Protein AF-A0A0F9ZTP1-F1 (afdb_monomer)

Foldseek 3Di:
DVVLLVVLLVQLLVLLLVLLVVCCVLCPVCLQPACPPPSVVVVQVVCPCVVVLCCSVDVRLQVVQLVVLCVVPRPVSNLSSVLSNLPPPSQQSSCCSRNVDSQGRGDWGQDPPPGTDTDDVVVSNVVSVVSNVVSVVVVD

Organism: NCBI:txid1618561

pLDDT: mean 79.82, std 10.18, range [53.47, 96.81]

Solvent-accessible surface area (backbone atoms only — not comparable to full-atom values): 7706 Å² total; per-residue (Å²): 107,71,69,55,52,53,53,50,49,52,48,54,52,51,50,30,51,52,51,19,52,49,50,30,64,75,40,50,92,51,29,66,52,45,70,83,34,70,71,48,43,52,57,58,71,67,49,80,55,48,66,56,47,44,40,66,70,39,41,62,70,42,53,53,51,42,54,52,25,34,76,75,59,33,68,65,38,29,52,52,49,52,47,46,60,53,69,52,58,49,66,39,55,24,19,34,64,33,49,74,25,70,81,41,70,58,63,66,44,68,42,86,98,75,39,77,45,80,46,60,62,66,63,54,52,49,53,32,50,51,48,49,51,53,51,52,64,72,76,108

Secondary structure (DSSP, 8-state):
-HHHHHHHHHHHHHHHHHHHHHHHHHHGGGTTS-TTSHHHHHHHHTTTTHHHHHIIIIIIIIIHHHHHHHHHHHHHHHHHHHHHHHHS-HHHHHHHHHHSSTT-SPPEEEETTTEEEE--HHHHHHHHHHHHHHHHHHH-

Sequence (140 aa):
MLLFVFASSVYVTSLAIIDGLVNRLIFRENSKLSYFSAEKQEIYKRKEWFWYCFLFLIILPFVIPTIFSFLIGGIQYVLVYILILAVIDWDIIFGKIVFDKWFGDLPSICLPFIGWVHFKLLPTIIIRLLTIVGIVLYLV

Mean predicted aligned error: 6.54 Å

Structure (mmCIF, N/CA/C/O backbone):
data_AF-A0A0F9ZTP1-F1
#
_entry.id   AF-A0A0F9ZTP1-F1
#
loop_
_atom_site.group_PDB
_atom_site.id
_atom_site.type_symbol
_atom_site.label_atom_id
_atom_site.label_alt_id
_atom_site.label_comp_id
_atom_site.label_asym_id
_atom_site.label_entity_id
_atom_site.label_seq_id
_atom_site.pdbx_PDB_ins_code
_atom_site.Cartn_x
_atom_site.Cartn_y
_atom_site.Cartn_z
_atom_site.occupancy
_atom_site.B_iso_or_equiv
_atom_site.auth_seq_id
_atom_site.auth_comp_id
_atom_site.auth_asym_id
_atom_site.auth_atom_id
_atom_site.pdbx_PDB_model_num
ATOM 1 N N . MET A 1 1 ? 8.795 6.513 -19.664 1.00 86.31 1 MET A N 1
ATOM 2 C CA . MET A 1 1 ? 9.203 6.516 -18.241 1.00 86.31 1 MET A CA 1
ATOM 3 C C . MET A 1 1 ? 8.526 7.613 -17.419 1.00 86.31 1 MET A C 1
ATOM 5 O O . MET A 1 1 ? 7.761 7.268 -16.536 1.00 86.31 1 MET A O 1
ATOM 9 N N . LEU A 1 2 ? 8.711 8.907 -17.712 1.00 85.00 2 LEU A N 1
ATOM 10 C CA . LEU A 1 2 ? 8.107 9.997 -16.916 1.00 85.00 2 LEU A CA 1
ATOM 11 C C . LEU A 1 2 ? 6.575 9.877 -16.756 1.00 85.00 2 LEU A C 1
ATOM 13 O O . LEU A 1 2 ? 6.062 9.927 -15.643 1.00 85.00 2 LEU A O 1
ATOM 17 N N . LEU A 1 3 ? 5.855 9.635 -17.859 1.00 89.81 3 LEU A N 1
ATOM 18 C CA . LEU A 1 3 ? 4.401 9.426 -17.840 1.00 89.81 3 LEU A CA 1
ATOM 19 C C . LEU A 1 3 ? 3.991 8.220 -16.979 1.00 89.81 3 LEU A C 1
ATOM 21 O O . LEU A 1 3 ? 2.989 8.278 -16.276 1.00 89.81 3 LEU A O 1
ATOM 25 N N . PHE A 1 4 ? 4.784 7.147 -17.010 1.00 91.31 4 PHE A N 1
ATOM 26 C CA . PHE A 1 4 ? 4.547 5.951 -16.204 1.00 91.31 4 PHE A CA 1
ATOM 27 C C . PHE A 1 4 ? 4.727 6.236 -14.712 1.00 91.31 4 PHE A C 1
ATOM 29 O O . PHE A 1 4 ? 3.891 5.817 -13.915 1.00 91.31 4 PHE A O 1
ATOM 36 N N . VAL A 1 5 ? 5.769 6.991 -14.343 1.00 89.44 5 VAL A N 1
ATOM 37 C CA . VAL A 1 5 ? 5.983 7.424 -12.957 1.00 89.44 5 VAL A CA 1
ATOM 38 C C . VAL A 1 5 ? 4.800 8.258 -12.484 1.00 89.44 5 VAL A C 1
ATOM 40 O O . VAL A 1 5 ? 4.218 7.958 -11.451 1.00 89.44 5 VAL A O 1
ATOM 43 N N . PHE A 1 6 ? 4.390 9.256 -13.269 1.00 87.88 6 PHE A N 1
ATOM 44 C CA . PHE A 1 6 ? 3.257 10.106 -12.914 1.00 87.88 6 PHE A CA 1
ATOM 45 C C . PHE A 1 6 ? 1.957 9.304 -12.757 1.00 87.88 6 PHE A C 1
ATOM 47 O O . PHE A 1 6 ? 1.296 9.404 -11.726 1.00 87.88 6 PHE A O 1
ATOM 54 N N . ALA A 1 7 ? 1.618 8.463 -13.738 1.00 92.81 7 ALA A N 1
ATOM 55 C CA . ALA A 1 7 ? 0.410 7.643 -13.699 1.00 92.81 7 ALA A CA 1
ATOM 56 C C . ALA A 1 7 ? 0.413 6.661 -12.518 1.00 92.81 7 ALA A C 1
ATOM 58 O O . ALA A 1 7 ? -0.594 6.540 -11.826 1.00 92.81 7 ALA A O 1
ATOM 59 N N . SER A 1 8 ? 1.548 6.010 -12.248 1.00 93.06 8 SER A N 1
ATOM 60 C CA . SER A 1 8 ? 1.695 5.084 -11.119 1.00 93.06 8 SER A CA 1
ATOM 61 C C . SER A 1 8 ? 1.588 5.808 -9.779 1.00 93.06 8 SER A C 1
ATOM 63 O O . SER A 1 8 ? 0.908 5.326 -8.878 1.00 93.06 8 SER A O 1
ATOM 65 N N . SER A 1 9 ? 2.191 6.992 -9.649 1.00 91.06 9 SER A N 1
ATOM 66 C CA . SER A 1 9 ? 2.099 7.791 -8.427 1.00 91.06 9 SER A CA 1
ATOM 67 C C . SER A 1 9 ? 0.672 8.253 -8.151 1.00 91.06 9 SER A C 1
ATOM 69 O O . SER A 1 9 ? 0.201 8.147 -7.017 1.00 91.06 9 SER A O 1
ATOM 71 N N . VAL A 1 10 ? -0.037 8.726 -9.181 1.00 92.00 10 VAL A N 1
ATOM 72 C CA . VAL A 1 10 ? -1.458 9.083 -9.070 1.00 92.00 10 VAL A CA 1
ATOM 73 C C . VAL A 1 10 ? -2.274 7.852 -8.693 1.00 92.00 10 VAL A C 1
ATOM 75 O O . VAL A 1 10 ? -3.049 7.922 -7.747 1.00 92.00 10 VAL A O 1
ATOM 78 N N . TYR A 1 11 ? -2.046 6.718 -9.358 1.00 93.81 11 TYR A N 1
ATOM 79 C CA . TYR A 1 11 ? -2.741 5.463 -9.079 1.00 93.81 11 TYR A CA 1
ATOM 80 C C . TYR A 1 11 ? -2.585 5.030 -7.618 1.00 93.81 11 TYR A C 1
ATOM 82 O O . TYR A 1 11 ? -3.591 4.874 -6.930 1.00 93.81 11 TYR A O 1
ATOM 90 N N . VAL A 1 12 ? -1.348 4.904 -7.120 1.00 91.19 12 VAL A N 1
ATOM 91 C CA . VAL A 1 12 ? -1.063 4.490 -5.734 1.00 91.19 12 VAL A CA 1
ATOM 92 C C . VAL A 1 12 ? -1.662 5.480 -4.733 1.00 91.19 12 VAL A C 1
ATOM 94 O O . VAL A 1 12 ? -2.283 5.067 -3.756 1.00 91.19 12 VAL A O 1
ATOM 97 N N . THR A 1 13 ? -1.545 6.785 -4.996 1.00 89.81 13 THR A N 1
ATOM 98 C CA . THR A 1 13 ? -2.121 7.826 -4.130 1.00 89.81 13 THR A CA 1
ATOM 99 C C . THR A 1 13 ? -3.646 7.739 -4.083 1.00 89.81 13 THR A C 1
ATOM 101 O O . THR A 1 13 ? -4.233 7.771 -3.004 1.00 89.81 13 THR A O 1
ATOM 104 N N . SER A 1 14 ? -4.309 7.595 -5.235 1.00 91.81 14 SER A N 1
ATOM 105 C CA . SER A 1 14 ? -5.764 7.430 -5.307 1.00 91.81 14 SER A CA 1
ATOM 106 C C . SER A 1 14 ? -6.223 6.187 -4.557 1.00 91.81 14 SER A C 1
ATOM 108 O O . SER A 1 14 ? -7.216 6.239 -3.838 1.00 91.81 14 SER A O 1
ATOM 110 N N . LEU A 1 15 ? -5.483 5.090 -4.679 1.00 91.62 15 LEU A N 1
ATOM 111 C CA . LEU A 1 15 ? -5.765 3.839 -3.989 1.00 91.62 15 LEU A CA 1
ATOM 112 C C . LEU A 1 15 ? -5.662 3.984 -2.466 1.00 91.62 15 LEU A C 1
ATOM 114 O O . LEU A 1 15 ? -6.584 3.568 -1.768 1.00 91.62 15 LEU A O 1
ATOM 118 N N . ALA A 1 16 ? -4.629 4.665 -1.963 1.00 87.44 16 ALA A N 1
ATOM 119 C CA . ALA A 1 16 ? -4.495 4.984 -0.541 1.00 87.44 16 ALA A CA 1
ATOM 120 C C . ALA A 1 16 ? -5.644 5.872 -0.028 1.00 87.44 16 ALA A C 1
ATOM 122 O O . ALA A 1 16 ? -6.160 5.667 1.073 1.00 87.44 16 ALA A O 1
ATOM 123 N N . ILE A 1 17 ? -6.081 6.846 -0.836 1.00 89.00 17 ILE A N 1
ATOM 124 C CA . ILE A 1 17 ? -7.213 7.717 -0.498 1.00 89.00 17 ILE A CA 1
ATOM 125 C C . ILE A 1 17 ? -8.513 6.916 -0.421 1.00 89.00 17 ILE A C 1
ATOM 127 O O . ILE A 1 17 ? -9.240 7.028 0.567 1.00 89.00 17 ILE A O 1
ATOM 131 N N . ILE A 1 18 ? -8.806 6.106 -1.443 1.00 90.38 18 ILE A N 1
ATOM 132 C CA . ILE A 1 18 ? -10.003 5.258 -1.477 1.00 90.38 18 ILE A CA 1
ATOM 133 C C . ILE A 1 18 ? -9.988 4.312 -0.278 1.00 90.38 18 ILE A C 1
ATOM 135 O O . ILE A 1 18 ? -11.005 4.192 0.404 1.00 90.38 18 ILE A O 1
ATOM 139 N N . ASP A 1 19 ? -8.834 3.718 0.031 1.00 86.06 19 ASP A N 1
ATOM 140 C CA . ASP A 1 19 ? -8.712 2.804 1.156 1.00 86.06 19 ASP A CA 1
ATOM 141 C C . ASP A 1 19 ? -9.013 3.476 2.503 1.00 86.06 19 ASP A C 1
ATOM 143 O O . ASP A 1 19 ? -9.803 2.973 3.309 1.00 86.06 19 ASP A O 1
ATOM 147 N N . GLY A 1 20 ? -8.467 4.675 2.721 1.00 84.81 20 GLY A N 1
ATOM 148 C CA . GLY A 1 20 ? -8.773 5.486 3.899 1.00 84.81 20 GLY A CA 1
ATOM 149 C C . GLY A 1 20 ? -10.253 5.871 3.994 1.00 84.81 20 GLY A C 1
ATOM 150 O O . GLY A 1 20 ? -10.844 5.815 5.076 1.00 84.81 20 GLY A O 1
ATOM 151 N N . LEU A 1 21 ? -10.883 6.232 2.873 1.00 87.50 21 LEU A N 1
ATOM 152 C CA . LEU A 1 21 ? -12.303 6.593 2.834 1.00 87.50 21 LEU A CA 1
ATOM 153 C C . LEU A 1 21 ? -13.206 5.400 3.150 1.00 87.50 21 LEU A C 1
ATOM 155 O O . LEU A 1 21 ? -14.127 5.532 3.957 1.00 87.50 21 LEU A O 1
ATOM 159 N N . VAL A 1 22 ? -12.935 4.232 2.570 1.00 86.44 22 VAL A N 1
ATOM 160 C CA . VAL A 1 22 ? -13.717 3.025 2.852 1.00 86.44 22 VAL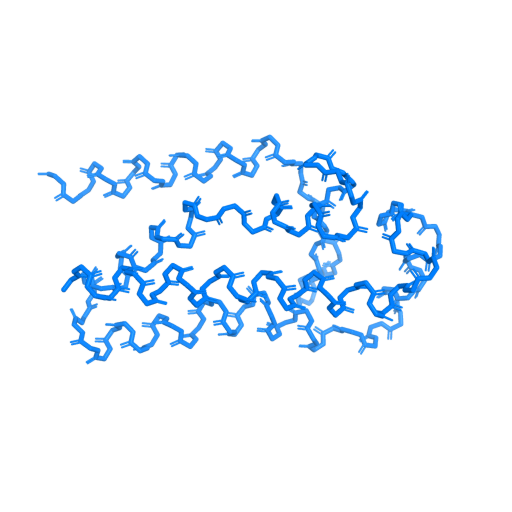 A CA 1
ATOM 161 C C . VAL A 1 22 ? -13.522 2.582 4.298 1.00 86.44 22 VAL A C 1
ATOM 163 O O . VAL A 1 22 ? -14.509 2.289 4.967 1.00 86.44 22 VAL A O 1
ATOM 166 N N . ASN A 1 23 ? -12.303 2.631 4.842 1.00 82.19 23 ASN A N 1
ATOM 167 C CA . ASN A 1 23 ? -12.088 2.366 6.268 1.00 82.19 23 ASN A CA 1
ATOM 168 C C . ASN A 1 23 ? -12.911 3.314 7.148 1.00 82.19 23 ASN A C 1
ATOM 170 O O . ASN A 1 23 ? -13.555 2.886 8.107 1.00 82.19 23 ASN A O 1
ATOM 174 N N . ARG A 1 24 ? -12.972 4.601 6.798 1.00 83.06 24 ARG A N 1
ATOM 175 C CA . ARG A 1 24 ? -13.821 5.562 7.508 1.00 83.06 24 ARG A CA 1
ATOM 176 C C . ARG A 1 24 ? -15.311 5.211 7.413 1.00 83.06 24 ARG A C 1
ATOM 178 O O . ARG A 1 24 ? -16.022 5.392 8.396 1.00 83.06 24 ARG A O 1
ATOM 185 N N . LEU A 1 25 ? -15.780 4.673 6.285 1.00 85.69 25 LEU A N 1
ATOM 186 C CA . LEU A 1 25 ? -17.158 4.189 6.122 1.00 85.69 25 LEU A CA 1
ATOM 187 C C . LEU A 1 25 ? -17.446 2.904 6.909 1.00 85.69 25 LEU A C 1
ATOM 189 O O . LEU A 1 25 ? -18.552 2.758 7.428 1.00 85.69 25 LEU A O 1
ATOM 193 N N . ILE A 1 26 ? -16.475 1.995 7.006 1.00 82.50 26 ILE A N 1
ATOM 194 C CA . ILE A 1 26 ? -16.583 0.746 7.772 1.00 82.50 26 ILE A CA 1
ATOM 195 C C . ILE A 1 26 ? -16.692 1.060 9.264 1.00 82.50 26 ILE A C 1
ATOM 197 O O . ILE A 1 26 ? -17.588 0.566 9.944 1.00 82.50 26 ILE A O 1
ATOM 201 N N . PHE A 1 27 ? -15.805 1.918 9.770 1.00 80.62 27 PHE A N 1
ATOM 202 C CA . PHE A 1 27 ? -15.740 2.217 11.199 1.00 80.62 27 PHE A CA 1
ATOM 203 C C . PHE A 1 27 ? -16.674 3.343 11.642 1.00 80.62 27 PHE A C 1
ATOM 205 O O . PHE A 1 27 ? -16.977 3.420 12.828 1.00 80.62 27 PHE A O 1
ATOM 212 N N . ARG A 1 28 ? -17.157 4.195 10.728 1.00 84.19 28 ARG A N 1
ATOM 213 C CA . ARG A 1 28 ? -18.096 5.300 10.995 1.00 84.19 28 ARG A CA 1
ATOM 214 C C . ARG A 1 28 ? -17.687 6.130 12.217 1.00 84.19 28 ARG A C 1
ATOM 216 O O . ARG A 1 28 ? -16.644 6.776 12.202 1.00 84.19 28 ARG A O 1
ATOM 223 N N . GLU A 1 29 ? -18.489 6.090 13.278 1.00 81.69 29 GLU A N 1
ATOM 224 C CA . GLU A 1 29 ? -18.278 6.797 14.546 1.00 81.69 29 GLU A CA 1
ATOM 225 C C . GLU A 1 29 ? -16.997 6.337 15.258 1.00 81.69 29 GLU A C 1
ATOM 227 O O . GLU A 1 29 ? -16.304 7.135 15.887 1.00 81.69 29 GLU A O 1
ATOM 232 N N . ASN A 1 30 ? -16.606 5.080 15.047 1.00 81.94 30 ASN A N 1
ATOM 233 C CA . ASN A 1 30 ? -15.398 4.485 15.597 1.00 81.94 30 ASN A CA 1
ATOM 234 C C . ASN A 1 30 ? -14.156 4.763 14.741 1.00 81.94 30 ASN A C 1
ATOM 236 O O . ASN A 1 30 ? -13.081 4.285 15.086 1.00 81.94 30 ASN A O 1
ATOM 240 N N . SER A 1 31 ? -14.233 5.518 13.632 1.00 76.88 31 SER A N 1
ATOM 241 C CA . SER A 1 31 ? -13.093 5.672 12.709 1.00 76.88 31 SER A CA 1
ATOM 242 C C . SER A 1 31 ? -11.842 6.226 13.390 1.00 76.88 31 SER A C 1
ATOM 244 O O . SER A 1 31 ? -10.739 5.765 13.102 1.00 76.88 31 SER A O 1
ATOM 246 N N . LYS A 1 32 ? -12.024 7.151 14.338 1.00 80.94 32 LYS A N 1
ATOM 247 C CA . LYS A 1 32 ? -10.943 7.792 15.098 1.00 80.94 32 LYS A CA 1
ATOM 248 C C . LYS A 1 32 ? -10.426 6.951 16.264 1.00 80.94 32 LYS A C 1
ATOM 250 O O . LYS A 1 32 ? -9.381 7.290 16.818 1.00 80.94 32 LYS A O 1
ATOM 255 N N . LEU A 1 33 ? -11.139 5.891 16.652 1.00 80.06 33 LEU A N 1
ATOM 256 C CA . LEU A 1 33 ? -10.6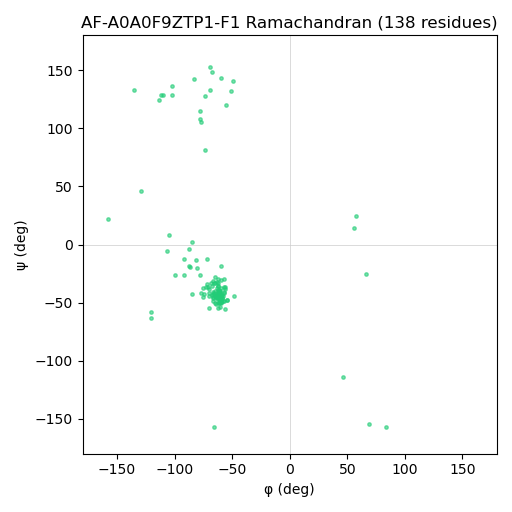80 4.992 17.704 1.00 80.06 33 LEU A CA 1
ATOM 257 C C . LEU A 1 33 ? -9.448 4.232 17.244 1.00 80.06 33 LEU A C 1
ATOM 259 O O . LEU A 1 33 ? -9.307 3.889 16.069 1.00 80.06 33 LEU A O 1
ATOM 263 N N . SER A 1 34 ? -8.593 3.924 18.210 1.00 75.94 34 SER A N 1
ATOM 264 C CA . SER A 1 34 ? -7.461 3.033 18.021 1.00 75.94 34 SER A CA 1
ATOM 265 C C . SER A 1 34 ? -7.890 1.732 17.326 1.00 75.94 34 SER A C 1
ATOM 267 O O . SER A 1 34 ? -8.949 1.186 17.634 1.00 75.94 34 SER A O 1
ATOM 269 N N . TYR A 1 35 ? -7.079 1.197 16.415 1.00 73.88 35 TYR A N 1
ATOM 270 C CA . TYR A 1 35 ? -7.255 -0.164 15.897 1.00 73.88 35 TYR A CA 1
ATOM 271 C C . TYR A 1 35 ? -7.183 -1.230 16.994 1.00 73.88 35 TYR A C 1
ATOM 273 O O . TYR A 1 35 ? -7.704 -2.329 16.819 1.00 73.88 35 TYR A O 1
ATOM 281 N N . PHE A 1 36 ? -6.614 -0.884 18.149 1.00 74.44 36 PHE A N 1
ATOM 282 C CA . PHE A 1 36 ? -6.598 -1.712 19.350 1.00 74.44 36 PHE A CA 1
ATOM 283 C C . PHE A 1 36 ? -7.824 -1.531 20.251 1.00 74.44 36 PHE A C 1
ATOM 285 O O . PHE A 1 36 ? -7.937 -2.236 21.250 1.00 74.44 36 PHE A O 1
ATOM 292 N N . SER A 1 37 ? -8.741 -0.616 19.922 1.00 80.62 37 SER A N 1
ATOM 293 C CA . SER A 1 37 ? -10.012 -0.498 20.643 1.00 80.62 37 SER A CA 1
ATOM 294 C C . SER A 1 37 ? -10.803 -1.804 20.546 1.00 80.62 37 SER A C 1
ATOM 296 O O . SER A 1 37 ? -10.782 -2.478 19.509 1.00 80.62 37 SER A O 1
ATOM 298 N N . ALA A 1 38 ? -11.492 -2.170 21.628 1.00 82.56 38 ALA A N 1
ATOM 299 C CA . ALA A 1 38 ? -12.283 -3.398 21.679 1.00 82.56 38 ALA A CA 1
ATOM 300 C C . ALA A 1 38 ? -13.322 -3.426 20.545 1.00 82.56 38 ALA A C 1
ATOM 302 O O . ALA A 1 38 ? -13.526 -4.456 19.905 1.00 82.56 38 ALA A O 1
ATOM 303 N N . GLU A 1 39 ? -13.880 -2.259 20.233 1.00 84.38 39 GLU A N 1
ATOM 304 C CA . GLU A 1 39 ? -14.865 -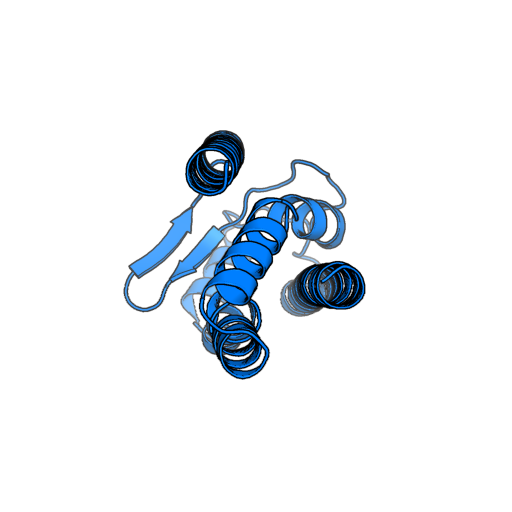2.018 19.190 1.00 84.38 39 GLU A CA 1
ATOM 305 C C . GLU A 1 39 ? -14.319 -2.352 17.794 1.00 84.38 39 GLU A C 1
ATOM 307 O O . GLU A 1 39 ? -14.944 -3.110 17.048 1.00 84.38 39 GLU A O 1
ATOM 312 N N . LYS A 1 40 ? -13.132 -1.844 17.425 1.00 78.44 40 LYS A N 1
ATOM 313 C CA . LYS A 1 40 ? -12.522 -2.176 16.124 1.00 78.44 40 LYS A CA 1
ATOM 314 C C . LYS A 1 40 ? -12.039 -3.621 16.073 1.00 78.44 40 LYS A C 1
ATOM 316 O O . LYS A 1 40 ? -12.208 -4.283 15.048 1.00 78.44 40 LYS A O 1
ATOM 321 N N . GLN A 1 41 ? -11.491 -4.138 17.173 1.00 78.44 41 GLN A N 1
ATOM 322 C CA . GLN A 1 41 ? -11.060 -5.533 17.240 1.00 78.44 41 GLN A CA 1
ATOM 323 C C . GLN A 1 41 ? -12.219 -6.516 17.056 1.00 78.44 41 GLN A C 1
ATOM 325 O O . GLN A 1 41 ? -12.025 -7.587 16.480 1.00 78.44 41 GLN A O 1
ATOM 330 N N . GLU A 1 42 ? -13.424 -6.183 17.511 1.00 83.00 42 GLU A N 1
ATOM 331 C CA . GLU A 1 42 ? -14.585 -7.042 17.304 1.00 83.00 42 GLU A CA 1
ATOM 332 C C . GLU A 1 42 ? -14.992 -7.112 15.827 1.00 83.00 42 GLU A C 1
ATOM 334 O O . GLU A 1 42 ? -15.190 -8.208 15.299 1.00 83.00 42 GLU A O 1
ATOM 339 N N . ILE A 1 43 ? -15.008 -5.973 15.128 1.00 77.31 43 ILE A N 1
ATOM 340 C CA . ILE A 1 43 ? -15.241 -5.907 13.673 1.00 77.31 43 ILE A CA 1
ATOM 341 C C . ILE A 1 43 ? -14.209 -6.768 12.928 1.00 77.31 43 ILE A C 1
ATOM 343 O O . ILE A 1 43 ? -14.526 -7.524 12.007 1.00 77.31 43 ILE A O 1
ATOM 347 N N . TYR A 1 44 ? -12.963 -6.714 13.380 1.00 73.69 44 TYR A N 1
ATOM 348 C CA . TYR A 1 44 ? -11.851 -7.486 12.847 1.00 73.69 44 TYR A CA 1
ATOM 349 C C . TYR A 1 44 ? -11.941 -8.992 13.085 1.00 73.69 44 TYR A C 1
ATOM 351 O O . TYR A 1 44 ? -11.566 -9.769 12.201 1.00 73.69 44 TYR A O 1
ATOM 359 N N . LYS A 1 45 ? -12.474 -9.429 14.229 1.00 77.94 45 LYS A N 1
ATOM 360 C CA . LYS A 1 45 ? -12.698 -10.853 14.527 1.00 77.94 45 LYS A CA 1
ATOM 361 C C . LYS A 1 45 ? -13.753 -11.481 13.621 1.00 77.94 45 LYS A C 1
ATOM 363 O O . LYS A 1 45 ? -13.634 -12.658 13.289 1.00 77.94 45 LYS A O 1
ATOM 368 N N . ARG A 1 46 ? -14.745 -10.703 13.180 1.00 81.69 46 ARG A N 1
ATOM 369 C CA . ARG A 1 46 ? -15.827 -11.180 12.301 1.00 81.69 46 ARG A CA 1
ATOM 370 C C . ARG A 1 46 ? -15.365 -11.464 10.869 1.00 81.69 46 ARG A C 1
ATOM 372 O O . ARG A 1 46 ? -16.092 -12.106 10.121 1.00 81.69 46 ARG A O 1
ATOM 379 N N . LYS A 1 47 ? -14.156 -11.025 10.486 1.00 76.38 47 LYS A N 1
ATOM 380 C CA . LYS A 1 47 ? -13.557 -11.200 9.143 1.00 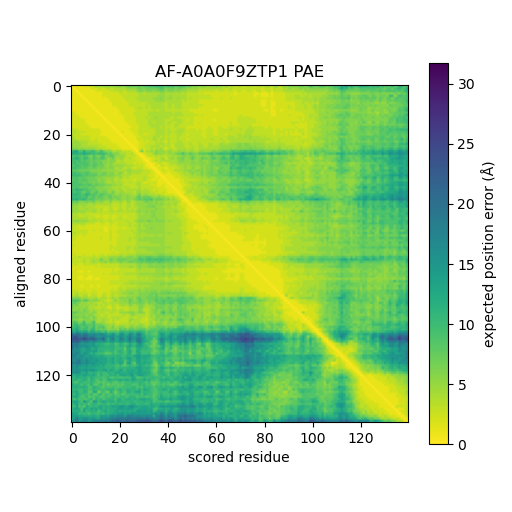76.38 47 LYS A CA 1
ATOM 381 C C . LYS A 1 47 ? -14.410 -10.672 7.979 1.00 76.38 47 LYS A C 1
ATOM 383 O O . LYS A 1 47 ? -14.084 -10.940 6.827 1.00 76.38 47 LYS A O 1
ATOM 388 N N . GLU A 1 48 ? -15.439 -9.874 8.254 1.00 77.50 48 GLU A N 1
ATOM 389 C CA . GLU A 1 48 ? -16.355 -9.310 7.250 1.00 77.50 48 GLU A CA 1
ATOM 390 C C . GLU A 1 48 ? -15.606 -8.494 6.180 1.00 77.50 48 GLU A C 1
ATOM 392 O O . GLU A 1 48 ? -15.980 -8.488 5.011 1.00 77.50 48 GLU A O 1
ATOM 397 N N . TRP A 1 49 ? -14.479 -7.888 6.564 1.00 78.06 49 TRP A N 1
ATOM 398 C CA . TRP A 1 49 ? -13.664 -7.011 5.719 1.00 78.06 49 TRP A CA 1
ATOM 399 C C . TRP A 1 49 ? -12.369 -7.660 5.226 1.00 78.06 49 TRP A C 1
ATOM 401 O O . TRP A 1 49 ? -11.533 -6.992 4.623 1.00 78.06 49 TRP A O 1
ATOM 411 N N . PHE A 1 50 ? -12.187 -8.965 5.454 1.00 79.25 50 PHE A N 1
ATOM 412 C CA . PHE A 1 50 ? -10.962 -9.673 5.077 1.00 79.25 50 PHE A CA 1
ATOM 413 C C . PHE A 1 50 ? -10.657 -9.546 3.578 1.00 79.25 50 PHE A C 1
ATOM 415 O O . PHE A 1 50 ? -9.546 -9.183 3.196 1.00 79.25 50 PHE A O 1
ATOM 422 N N . TRP A 1 51 ? -11.659 -9.793 2.729 1.00 81.38 51 TRP A N 1
ATOM 423 C CA . TRP A 1 51 ? -11.518 -9.686 1.275 1.00 81.38 51 TRP A CA 1
ATOM 424 C C . TRP A 1 51 ? -11.205 -8.268 0.818 1.00 81.38 51 TRP A C 1
ATOM 426 O O . TRP A 1 51 ? -10.408 -8.079 -0.097 1.00 81.38 51 TRP A O 1
ATOM 436 N N . TYR A 1 52 ? -11.802 -7.282 1.483 1.00 83.06 52 TYR A N 1
ATOM 437 C CA . TYR A 1 52 ? -11.533 -5.880 1.222 1.00 83.06 52 TYR A CA 1
ATOM 438 C C . TYR A 1 52 ? -10.063 -5.542 1.522 1.00 83.06 52 TYR A C 1
ATOM 440 O O . TYR A 1 52 ? -9.367 -5.025 0.650 1.00 83.06 52 TYR A O 1
ATOM 448 N N . CYS A 1 53 ? -9.558 -5.929 2.699 1.00 75.69 53 CYS A N 1
ATOM 449 C CA . CYS A 1 53 ? -8.151 -5.749 3.058 1.00 75.69 53 CYS A CA 1
ATOM 450 C C . CYS A 1 53 ? -7.223 -6.455 2.064 1.00 75.69 53 CYS A C 1
ATOM 452 O O . CYS A 1 53 ? -6.262 -5.861 1.590 1.00 75.69 53 CYS A O 1
ATOM 454 N N . PHE A 1 54 ? -7.523 -7.702 1.696 1.00 80.56 54 PHE A N 1
ATOM 455 C CA . PHE A 1 54 ? -6.719 -8.451 0.730 1.00 80.56 54 PHE A CA 1
ATOM 456 C C . PHE A 1 54 ? -6.658 -7.757 -0.641 1.00 80.56 54 PHE A C 1
ATOM 458 O O . PHE A 1 54 ? -5.587 -7.626 -1.239 1.00 80.56 54 PHE A O 1
ATOM 465 N N . LEU A 1 55 ? -7.801 -7.266 -1.123 1.00 85.94 55 LEU A N 1
ATOM 466 C CA . LEU A 1 55 ? -7.905 -6.572 -2.399 1.00 85.94 55 LEU A CA 1
ATOM 467 C C . LEU A 1 55 ? -7.098 -5.264 -2.397 1.00 85.94 55 LEU A C 1
ATOM 469 O O . LEU A 1 55 ? -6.282 -5.056 -3.294 1.00 85.94 55 LEU A O 1
ATOM 473 N N . PHE A 1 56 ? -7.294 -4.413 -1.388 1.00 83.44 56 PHE A N 1
ATOM 474 C CA . PHE A 1 56 ? -6.695 -3.076 -1.323 1.00 83.44 56 PHE A CA 1
ATOM 475 C C . PHE A 1 56 ? -5.239 -3.051 -0.854 1.00 83.44 56 PHE A C 1
ATOM 477 O O . PHE A 1 56 ? -4.547 -2.089 -1.163 1.00 83.44 56 PHE A O 1
ATOM 484 N N . LEU A 1 57 ? -4.753 -4.095 -0.174 1.00 77.44 57 LEU A N 1
ATOM 485 C CA . LEU A 1 57 ? -3.367 -4.162 0.313 1.00 77.44 57 LEU A CA 1
ATOM 486 C C . LEU A 1 57 ? -2.444 -4.999 -0.570 1.00 77.44 57 LEU A C 1
ATOM 488 O O . LEU A 1 57 ? -1.238 -4.771 -0.569 1.00 77.44 57 LEU A O 1
ATOM 492 N N . ILE A 1 58 ? -2.979 -5.978 -1.306 1.00 83.06 58 ILE A N 1
ATOM 493 C CA . ILE A 1 58 ? -2.157 -6.925 -2.072 1.00 83.06 58 ILE A CA 1
ATOM 494 C C . ILE A 1 58 ? -2.497 -6.850 -3.555 1.00 83.06 58 ILE A C 1
ATOM 496 O O . ILE A 1 58 ? -1.632 -6.572 -4.384 1.00 83.06 58 ILE A O 1
ATOM 500 N N . ILE A 1 59 ? -3.754 -7.084 -3.921 1.00 87.75 59 ILE A N 1
ATOM 501 C CA . ILE A 1 59 ? -4.092 -7.268 -5.336 1.00 87.75 59 ILE A CA 1
ATOM 502 C C . ILE A 1 59 ? -3.979 -5.959 -6.123 1.00 87.75 59 ILE A C 1
ATOM 504 O O . ILE A 1 59 ? -3.256 -5.900 -7.119 1.00 87.75 59 ILE A O 1
ATOM 508 N N . LEU A 1 60 ? -4.669 -4.911 -5.673 1.00 90.88 60 LEU A N 1
ATOM 509 C CA . LEU A 1 60 ? -4.724 -3.622 -6.358 1.00 90.88 60 LEU A CA 1
ATOM 510 C C . LEU A 1 60 ? -3.404 -2.837 -6.309 1.00 90.88 60 LEU A C 1
ATOM 512 O O . LEU A 1 60 ? -3.023 -2.307 -7.351 1.00 90.88 60 LEU A O 1
ATOM 516 N N . PRO A 1 61 ? -2.684 -2.734 -5.176 1.00 88.19 61 PRO A N 1
ATOM 517 C CA . PRO A 1 61 ? -1.454 -1.948 -5.131 1.00 88.19 61 PRO A CA 1
ATOM 518 C C . PRO A 1 61 ? -0.211 -2.731 -5.563 1.00 88.19 61 PRO A C 1
ATOM 520 O O . PRO A 1 61 ? 0.786 -2.100 -5.894 1.00 88.19 61 PRO A O 1
ATOM 523 N N . PHE A 1 62 ? -0.222 -4.068 -5.564 1.00 88.50 62 PHE A N 1
ATOM 524 C CA . PHE A 1 62 ? 0.980 -4.855 -5.859 1.00 88.50 62 PHE A CA 1
ATOM 525 C C . PHE A 1 62 ? 0.798 -5.774 -7.067 1.00 88.50 62 PHE A C 1
ATOM 527 O O . PHE A 1 62 ? 1.442 -5.565 -8.089 1.00 88.50 62 PHE A O 1
ATOM 534 N N . VAL A 1 63 ? -0.112 -6.749 -7.009 1.00 90.00 63 VAL A N 1
ATOM 535 C CA . VAL A 1 63 ? -0.207 -7.792 -8.051 1.00 90.00 63 VAL A CA 1
ATOM 536 C C . VAL A 1 63 ? -0.555 -7.213 -9.423 1.00 90.00 63 VAL A C 1
ATOM 538 O O . VAL A 1 63 ? 0.175 -7.441 -10.388 1.00 90.00 63 VAL A O 1
ATOM 541 N N . ILE A 1 64 ? -1.654 -6.459 -9.520 1.00 93.44 64 ILE A N 1
ATOM 542 C CA . ILE A 1 64 ? -2.122 -5.905 -10.797 1.00 93.44 64 ILE A CA 1
ATOM 543 C C . ILE A 1 64 ? -1.067 -4.969 -11.407 1.00 93.44 64 ILE A C 1
ATOM 545 O O . ILE A 1 64 ? -0.657 -5.204 -12.548 1.00 93.44 64 ILE A O 1
ATOM 549 N N . PRO A 1 65 ? -0.561 -3.952 -10.688 1.00 92.75 65 PRO A N 1
ATOM 550 C CA . PRO A 1 65 ? 0.365 -2.994 -11.275 1.00 92.75 65 PRO A CA 1
ATOM 551 C C . PRO A 1 65 ? 1.716 -3.615 -11.613 1.00 92.75 65 PRO A C 1
ATOM 553 O O . PRO A 1 65 ? 2.301 -3.239 -12.624 1.00 92.75 65 PRO A O 1
ATOM 556 N N . THR A 1 66 ? 2.204 -4.594 -10.843 1.00 92.50 66 THR A N 1
ATOM 557 C CA . THR A 1 66 ? 3.432 -5.327 -11.177 1.00 92.50 66 THR A CA 1
ATOM 558 C C . THR A 1 66 ? 3.282 -6.097 -12.487 1.00 92.50 66 THR A C 1
ATOM 560 O O . THR A 1 66 ? 4.162 -5.997 -13.342 1.00 92.50 66 THR A O 1
ATOM 563 N N . ILE A 1 67 ? 2.163 -6.804 -12.691 1.00 95.38 67 ILE A N 1
ATOM 564 C CA . ILE A 1 67 ? 1.893 -7.509 -13.954 1.00 95.38 67 ILE A CA 1
ATOM 565 C C . ILE A 1 67 ? 1.844 -6.511 -15.116 1.00 95.38 67 ILE A C 1
ATOM 567 O O . ILE A 1 67 ? 2.540 -6.699 -16.11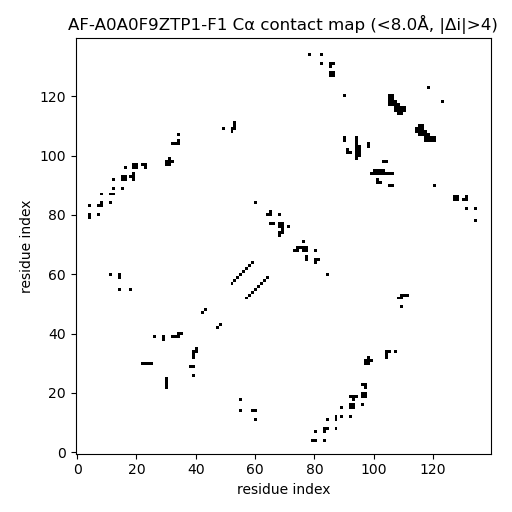1 1.00 95.38 67 ILE A O 1
ATOM 571 N N . PHE A 1 68 ? 1.089 -5.415 -14.988 1.00 95.69 68 PHE A N 1
ATOM 572 C CA . PHE A 1 68 ? 1.004 -4.399 -16.043 1.00 95.69 68 PHE A CA 1
ATOM 573 C C . PHE A 1 68 ? 2.352 -3.733 -16.332 1.00 95.69 68 PHE A C 1
ATOM 575 O O . PHE A 1 68 ? 2.705 -3.545 -17.493 1.00 95.69 68 PHE A O 1
ATOM 582 N N . SER A 1 69 ? 3.135 -3.427 -15.300 1.00 95.12 69 SER A N 1
ATOM 583 C CA . SER A 1 69 ? 4.471 -2.842 -15.446 1.00 95.12 69 SER A CA 1
ATOM 584 C C . SER A 1 69 ? 5.402 -3.771 -16.220 1.00 95.12 69 SER A C 1
ATOM 586 O O . SER A 1 69 ? 6.102 -3.327 -17.131 1.00 95.12 69 SER A O 1
ATOM 588 N N . PHE A 1 70 ? 5.357 -5.070 -15.911 1.00 95.94 70 PHE A N 1
ATOM 589 C CA . PHE A 1 70 ? 6.116 -6.082 -16.634 1.00 95.94 70 PHE A CA 1
ATOM 590 C C . PHE A 1 70 ? 5.685 -6.187 -18.102 1.00 95.94 70 PHE A C 1
ATOM 592 O O . PHE A 1 70 ? 6.538 -6.225 -18.984 1.00 95.94 70 PHE A O 1
ATOM 599 N N . LEU A 1 71 ? 4.379 -6.176 -18.382 1.00 96.81 71 LEU A N 1
ATOM 600 C CA . LEU A 1 71 ? 3.859 -6.235 -19.753 1.00 96.81 71 LEU A CA 1
ATOM 601 C C . LEU A 1 71 ? 4.213 -4.991 -20.585 1.00 96.81 71 LEU A C 1
ATOM 603 O O . LEU A 1 71 ? 4.422 -5.107 -21.788 1.00 96.81 71 LEU A O 1
ATOM 607 N N . ILE A 1 72 ? 4.286 -3.811 -19.963 1.00 94.06 72 ILE A N 1
ATOM 608 C CA . ILE A 1 72 ? 4.582 -2.546 -20.653 1.00 94.06 72 ILE A CA 1
ATOM 609 C C . ILE A 1 72 ? 6.072 -2.412 -20.989 1.00 94.06 72 ILE A C 1
ATOM 611 O O . ILE A 1 72 ? 6.415 -1.923 -22.064 1.00 94.06 72 ILE A O 1
ATOM 615 N N . GLY A 1 73 ? 6.965 -2.795 -20.075 1.00 90.25 73 GLY A N 1
ATOM 616 C CA . GLY A 1 73 ? 8.397 -2.524 -20.243 1.00 90.25 73 GLY A CA 1
ATOM 617 C C . GLY A 1 73 ? 9.327 -3.437 -19.452 1.00 90.25 73 GLY A C 1
ATOM 618 O O . GLY A 1 73 ? 10.469 -3.070 -19.176 1.00 90.25 73 GLY A O 1
ATOM 619 N N . GLY A 1 74 ? 8.850 -4.622 -19.075 1.00 93.50 74 GLY A N 1
ATOM 620 C CA . GLY A 1 74 ? 9.641 -5.652 -18.415 1.00 93.50 74 GLY A CA 1
ATOM 621 C C . GLY A 1 74 ? 10.055 -5.297 -16.988 1.00 93.50 74 GLY A C 1
ATOM 622 O O . GLY A 1 74 ? 9.414 -4.514 -16.284 1.00 93.50 74 GLY A O 1
ATOM 623 N N . ILE A 1 75 ? 11.159 -5.903 -16.546 1.00 91.88 75 ILE A N 1
ATOM 624 C CA . ILE A 1 75 ? 11.618 -5.831 -15.153 1.00 91.88 75 ILE A CA 1
ATOM 625 C C . ILE A 1 75 ? 11.974 -4.406 -14.709 1.00 91.88 75 ILE A C 1
ATOM 627 O O . ILE A 1 75 ? 11.740 -4.046 -13.559 1.00 91.88 75 ILE A O 1
ATOM 631 N N . GLN A 1 76 ? 1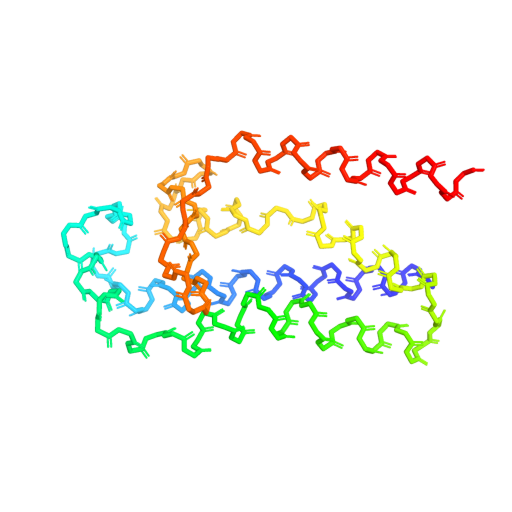2.468 -3.562 -15.620 1.00 91.62 76 GLN A N 1
ATOM 632 C CA . GLN A 1 76 ? 12.832 -2.181 -15.299 1.00 91.62 76 GLN A CA 1
ATOM 633 C C . GLN A 1 76 ? 11.617 -1.378 -14.814 1.00 91.62 76 GLN A C 1
ATOM 635 O O . GLN A 1 76 ? 11.706 -0.653 -13.827 1.00 91.62 76 GLN A O 1
ATOM 640 N N . TYR A 1 77 ? 10.463 -1.538 -15.466 1.00 93.19 77 TYR A N 1
ATOM 641 C CA . TYR A 1 77 ? 9.230 -0.851 -15.077 1.00 93.19 77 TYR A CA 1
ATOM 642 C C . TYR A 1 77 ? 8.652 -1.409 -13.775 1.00 93.19 77 TYR A C 1
ATOM 644 O O . TYR A 1 77 ? 8.124 -0.644 -12.972 1.00 93.19 77 TYR A O 1
ATOM 652 N N . VAL A 1 78 ? 8.809 -2.715 -13.525 1.00 92.69 78 VAL A N 1
ATOM 653 C CA . VAL A 1 78 ? 8.454 -3.329 -12.235 1.00 92.69 78 VAL A CA 1
ATOM 654 C C . VAL A 1 78 ? 9.259 -2.705 -11.095 1.00 92.69 78 VAL A C 1
ATOM 656 O O . VAL A 1 78 ? 8.676 -2.318 -10.087 1.00 92.69 78 VAL A O 1
ATOM 659 N N . LEU A 1 79 ? 10.577 -2.550 -11.258 1.00 89.50 79 LEU A N 1
ATOM 660 C CA . LEU A 1 79 ? 11.431 -1.933 -10.238 1.00 89.50 79 LEU A CA 1
ATOM 661 C C . LEU A 1 79 ? 11.058 -0.469 -9.990 1.00 89.50 79 LEU A C 1
ATOM 663 O O . LEU A 1 79 ? 10.952 -0.050 -8.839 1.00 89.50 79 LEU A O 1
ATOM 667 N N . VAL A 1 80 ? 10.792 0.295 -11.054 1.00 90.56 80 VAL A N 1
ATOM 668 C CA . VAL A 1 80 ? 10.320 1.683 -10.935 1.00 90.56 80 VAL A CA 1
ATOM 669 C C . VAL A 1 80 ? 8.975 1.748 -10.211 1.00 90.56 80 VAL A C 1
ATOM 671 O O . VAL A 1 80 ? 8.792 2.600 -9.347 1.00 90.56 80 VAL A O 1
ATOM 674 N N . TYR A 1 81 ? 8.043 0.842 -10.503 1.00 91.75 81 TYR A N 1
ATOM 675 C CA . TYR A 1 81 ? 6.769 0.787 -9.792 1.00 91.75 81 TYR A CA 1
ATOM 676 C C . TYR A 1 81 ? 6.948 0.471 -8.301 1.00 91.75 81 TYR A C 1
ATOM 678 O O . TYR A 1 81 ? 6.368 1.145 -7.452 1.00 91.75 81 TYR A O 1
ATOM 686 N N . ILE A 1 82 ? 7.787 -0.515 -7.969 1.00 87.88 82 ILE A N 1
ATOM 687 C CA . ILE A 1 82 ? 8.090 -0.876 -6.577 1.00 87.88 82 ILE A CA 1
ATOM 688 C C . ILE A 1 82 ? 8.715 0.310 -5.833 1.00 87.88 82 ILE A C 1
ATOM 690 O O . ILE A 1 82 ? 8.342 0.571 -4.691 1.00 87.88 82 ILE A O 1
ATOM 694 N N . LEU A 1 83 ? 9.606 1.069 -6.480 1.00 86.00 83 LEU A N 1
ATOM 695 C CA . LEU A 1 83 ? 10.152 2.310 -5.923 1.00 86.00 83 LEU A CA 1
ATOM 696 C C . LEU A 1 83 ? 9.054 3.327 -5.614 1.00 86.00 83 LEU A C 1
ATOM 698 O O . LEU A 1 83 ? 9.040 3.896 -4.528 1.00 86.00 83 LEU A O 1
ATOM 702 N N . ILE A 1 84 ? 8.119 3.540 -6.540 1.00 89.06 84 ILE A N 1
ATOM 703 C CA . ILE A 1 84 ? 6.992 4.457 -6.335 1.00 89.06 84 ILE A CA 1
ATOM 704 C C . ILE A 1 84 ? 6.140 4.003 -5.147 1.00 89.06 84 ILE A C 1
ATOM 706 O O . ILE A 1 84 ? 5.813 4.816 -4.285 1.00 89.06 84 ILE A O 1
ATOM 710 N N . LEU A 1 85 ? 5.834 2.706 -5.062 1.00 86.50 85 LEU A N 1
ATOM 711 C CA . LEU A 1 85 ? 5.072 2.130 -3.954 1.00 86.50 85 LEU A CA 1
ATOM 712 C C . LEU A 1 85 ? 5.797 2.283 -2.605 1.00 86.50 85 LEU A C 1
ATOM 714 O O . LEU A 1 85 ? 5.152 2.511 -1.583 1.00 86.50 85 LEU A O 1
ATOM 718 N N . ALA A 1 86 ? 7.129 2.179 -2.598 1.00 81.69 86 ALA A N 1
ATOM 719 C CA . ALA A 1 86 ? 7.950 2.372 -1.406 1.00 81.69 86 ALA A CA 1
ATOM 720 C C . ALA A 1 86 ? 8.051 3.848 -0.983 1.00 81.69 86 ALA A C 1
ATOM 722 O O . ALA A 1 86 ? 8.075 4.132 0.211 1.00 81.69 86 ALA A O 1
ATOM 723 N N . VAL A 1 87 ? 8.108 4.774 -1.947 1.00 83.38 87 VAL A N 1
ATOM 724 C CA . VAL A 1 87 ? 8.215 6.223 -1.706 1.00 83.38 87 VAL A CA 1
ATOM 725 C C . VAL A 1 87 ? 6.887 6.822 -1.250 1.00 83.38 87 VAL A C 1
ATOM 727 O O . VAL A 1 87 ? 6.874 7.718 -0.408 1.00 83.38 87 VAL A O 1
ATOM 730 N N . ILE A 1 88 ? 5.762 6.359 -1.795 1.00 82.56 88 ILE A N 1
ATOM 731 C CA . ILE A 1 88 ? 4.447 6.861 -1.396 1.00 82.56 88 ILE A CA 1
ATOM 732 C C . ILE A 1 88 ? 4.061 6.223 -0.062 1.00 82.56 88 ILE A C 1
ATOM 734 O O . ILE A 1 88 ? 3.722 5.038 0.017 1.00 82.56 88 ILE A O 1
ATOM 738 N N . ASP A 1 89 ? 4.096 7.027 1.001 1.00 78.69 89 ASP A N 1
ATOM 739 C CA . ASP A 1 89 ? 3.710 6.609 2.349 1.00 78.69 89 ASP A CA 1
ATOM 740 C C . ASP A 1 89 ? 2.195 6.466 2.497 1.00 78.69 89 ASP A C 1
ATOM 742 O O . ASP A 1 89 ? 1.483 7.328 3.021 1.00 78.69 89 ASP A O 1
ATOM 746 N N . TRP A 1 90 ? 1.719 5.308 2.043 1.00 76.75 90 TRP A N 1
ATOM 747 C CA . TRP A 1 90 ? 0.342 4.846 2.175 1.00 76.75 90 TRP A CA 1
ATOM 748 C C . TRP A 1 90 ? -0.179 5.001 3.606 1.00 76.75 90 TRP A C 1
ATOM 750 O O . TRP A 1 90 ? -1.272 5.524 3.808 1.00 76.75 90 TRP A O 1
ATOM 760 N N . ASP A 1 91 ? 0.628 4.627 4.600 1.00 72.12 91 ASP A N 1
ATOM 761 C CA . ASP A 1 91 ? 0.256 4.669 6.017 1.00 72.12 91 ASP A CA 1
ATOM 762 C C . ASP A 1 91 ? 0.010 6.095 6.523 1.00 72.12 91 ASP A C 1
ATOM 764 O O . ASP A 1 91 ? -0.860 6.321 7.364 1.00 72.12 91 ASP A O 1
ATOM 768 N N . ILE A 1 92 ? 0.742 7.075 5.987 1.00 74.94 92 ILE A N 1
ATOM 769 C CA . ILE A 1 92 ? 0.598 8.487 6.350 1.00 74.94 92 ILE A CA 1
ATOM 770 C C . ILE A 1 92 ? -0.668 9.071 5.715 1.00 74.94 92 ILE A C 1
ATOM 772 O O . ILE A 1 92 ? -1.442 9.751 6.395 1.00 74.94 92 ILE A O 1
ATOM 776 N N . ILE A 1 93 ? -0.908 8.785 4.429 1.00 78.62 93 ILE A N 1
ATOM 777 C CA . ILE A 1 93 ? -2.132 9.198 3.719 1.00 78.62 93 ILE A CA 1
ATOM 778 C C . ILE A 1 93 ? -3.354 8.628 4.444 1.00 78.62 93 ILE A C 1
ATOM 780 O O . ILE A 1 93 ? -4.292 9.351 4.789 1.00 78.62 93 ILE A O 1
ATOM 784 N N . PHE A 1 94 ? -3.298 7.337 4.748 1.00 74.00 94 PHE A N 1
ATOM 785 C CA . PHE A 1 94 ? -4.320 6.623 5.487 1.00 74.00 94 PHE A CA 1
ATOM 786 C C . PHE A 1 94 ? -4.533 7.198 6.892 1.00 74.00 94 PHE A C 1
ATOM 788 O O . PHE A 1 94 ? -5.662 7.510 7.277 1.00 74.00 94 PHE A O 1
ATOM 795 N N . GLY A 1 95 ? -3.443 7.413 7.633 1.00 73.19 95 GLY A N 1
ATOM 796 C CA . GLY A 1 95 ? -3.447 8.010 8.964 1.00 73.19 95 GLY A CA 1
ATOM 797 C C . GLY A 1 95 ? -4.160 9.360 8.981 1.00 73.19 95 GLY A C 1
ATOM 798 O O . GLY A 1 95 ? -5.060 9.598 9.796 1.00 73.19 95 GLY A O 1
ATOM 799 N N . LYS A 1 96 ? -3.828 10.222 8.015 1.00 81.06 96 LYS A N 1
ATOM 800 C CA . LYS A 1 96 ? -4.441 11.543 7.895 1.00 81.06 96 LYS A CA 1
ATOM 801 C C . LYS A 1 96 ? -5.935 11.464 7.575 1.00 81.06 96 LYS A C 1
ATOM 803 O O . LYS A 1 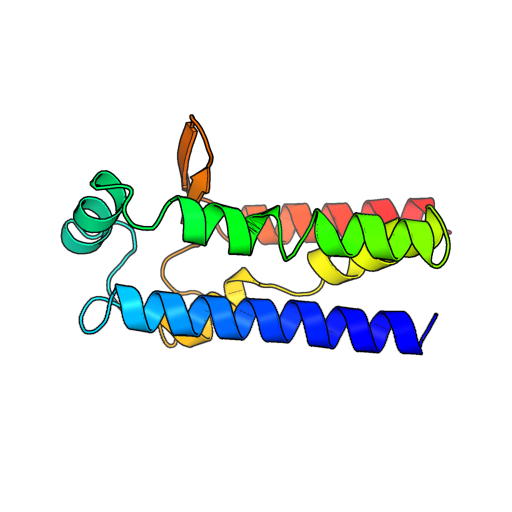96 ? -6.701 12.234 8.146 1.00 81.06 96 LYS A O 1
ATOM 808 N N . ILE A 1 97 ? -6.370 10.543 6.718 1.00 80.62 97 ILE A N 1
ATOM 809 C CA . ILE A 1 97 ? -7.782 10.426 6.314 1.00 80.62 97 ILE A CA 1
ATOM 810 C C . ILE A 1 97 ? -8.652 9.817 7.421 1.00 80.62 97 ILE A C 1
ATOM 812 O O . ILE A 1 97 ? -9.765 10.292 7.666 1.00 80.62 97 ILE A O 1
ATOM 816 N N . VAL A 1 98 ? -8.160 8.771 8.087 1.00 78.00 98 VAL A N 1
ATOM 817 C CA . VAL A 1 98 ? -8.943 7.984 9.053 1.00 78.00 98 VAL A CA 1
ATOM 818 C C . VAL A 1 98 ? -8.927 8.614 10.447 1.00 78.00 98 VAL A C 1
ATOM 820 O O . VAL A 1 98 ? -9.973 8.706 11.096 1.00 78.00 98 VAL A O 1
ATOM 823 N N . PHE A 1 99 ? -7.759 9.085 10.896 1.00 73.94 99 PHE A N 1
ATOM 824 C CA . PHE A 1 99 ? -7.541 9.570 12.264 1.00 73.94 99 PHE A CA 1
ATOM 825 C C . PHE A 1 99 ? -7.414 11.086 12.376 1.00 73.94 99 PHE A C 1
ATOM 827 O O . PHE A 1 99 ? -7.309 11.598 13.491 1.00 73.94 99 PHE A O 1
ATOM 834 N N . ASP A 1 100 ? -7.394 11.801 11.248 1.00 79.88 100 ASP A N 1
ATOM 835 C CA . ASP A 1 100 ? -7.081 13.233 11.183 1.00 79.88 100 ASP A CA 1
ATOM 836 C C . ASP A 1 100 ? -5.697 13.581 11.776 1.00 79.88 100 ASP A C 1
ATOM 838 O O . ASP A 1 100 ? -5.423 14.705 12.197 1.00 79.88 100 ASP A O 1
ATOM 842 N N . LYS A 1 101 ? -4.788 12.599 11.799 1.00 78.62 101 LYS A N 1
ATOM 843 C CA . LYS A 1 101 ? -3.438 12.708 12.362 1.00 78.62 101 LYS A CA 1
ATOM 844 C C . LYS A 1 101 ? -2.429 12.080 11.410 1.00 78.62 101 LYS A C 1
ATOM 846 O O . LYS A 1 101 ? -2.610 10.947 10.988 1.00 78.62 101 LYS A O 1
ATOM 851 N N . TRP A 1 102 ? -1.332 12.785 11.145 1.00 69.81 102 TRP A N 1
ATOM 852 C CA . TRP A 1 102 ? -0.217 12.278 10.329 1.00 69.81 102 TRP A CA 1
ATOM 853 C C . TRP A 1 102 ? 0.428 11.012 10.915 1.00 69.81 102 TRP A C 1
ATOM 855 O O . TRP A 1 102 ? 0.895 10.153 10.180 1.00 69.81 102 TRP A O 1
ATOM 865 N N . PHE A 1 103 ? 0.397 10.890 12.245 1.00 69.00 103 PHE A N 1
ATOM 866 C CA . PHE A 1 103 ? 1.010 9.812 13.023 1.00 69.00 103 PHE A CA 1
ATOM 867 C C . PHE A 1 103 ? -0.010 9.202 14.001 1.00 69.00 103 PHE A C 1
ATOM 869 O O . PHE A 1 103 ? 0.248 9.110 15.198 1.00 69.00 103 PHE A O 1
ATOM 876 N N . GLY A 1 104 ? -1.226 8.927 13.512 1.00 62.94 104 GLY A N 1
ATOM 877 C CA . GLY A 1 104 ? -2.333 8.368 14.297 1.00 62.94 104 GLY A CA 1
ATOM 878 C C . GLY A 1 104 ? -2.088 6.939 14.792 1.00 62.94 104 GLY A C 1
ATOM 879 O O . GLY A 1 104 ? -0.950 6.492 14.924 1.00 62.94 104 GLY A O 1
ATOM 880 N N . ASP A 1 105 ? -3.170 6.212 15.074 1.00 59.66 105 ASP A N 1
ATOM 881 C CA . ASP A 1 105 ? -3.027 4.828 15.506 1.00 59.66 105 ASP A CA 1
ATOM 882 C C . ASP A 1 105 ? -2.628 3.934 14.326 1.00 59.66 105 ASP A C 1
ATOM 884 O O . ASP A 1 105 ? -3.186 4.008 13.231 1.00 59.66 105 ASP A O 1
ATOM 888 N N . LEU A 1 106 ? -1.563 3.182 14.552 1.00 65.44 106 LEU A N 1
ATOM 889 C CA . LEU A 1 106 ? -0.653 2.692 13.523 1.00 65.44 106 LEU A CA 1
ATOM 890 C C . LEU A 1 106 ? -1.290 1.628 12.616 1.00 65.44 106 LEU A C 1
ATOM 892 O O . LEU A 1 106 ? -2.189 0.913 13.068 1.00 65.44 106 LEU A O 1
ATOM 896 N N . PRO A 1 107 ? -0.832 1.491 11.354 1.00 57.75 107 PRO A N 1
ATOM 897 C CA . PRO A 1 107 ? -1.379 0.516 10.420 1.00 57.75 107 PRO A CA 1
ATOM 898 C C . PRO A 1 107 ? -1.315 -0.882 11.034 1.00 57.75 107 PRO A C 1
ATOM 900 O O . PRO A 1 107 ? -0.260 -1.409 11.403 1.00 57.75 107 PRO A O 1
ATOM 903 N N . SER A 1 108 ? -2.491 -1.475 11.165 1.00 60.47 108 SER A N 1
ATOM 904 C CA . SER A 1 108 ? -2.645 -2.888 11.451 1.00 60.47 108 SER A CA 1
ATOM 905 C C . SER A 1 108 ? -3.193 -3.523 10.188 1.00 60.47 108 SER A C 1
ATOM 907 O O . SER A 1 108 ? -4.142 -3.026 9.588 1.00 60.47 108 SER A O 1
ATOM 909 N N . ILE A 1 109 ? -2.538 -4.585 9.737 1.00 64.19 109 ILE A N 1
ATOM 910 C CA . ILE A 1 109 ? -2.908 -5.291 8.514 1.00 64.19 109 ILE A CA 1
ATOM 911 C C . ILE A 1 109 ? -3.428 -6.659 8.904 1.00 64.19 109 ILE A C 1
ATOM 913 O O . ILE A 1 109 ? -2.750 -7.403 9.607 1.00 64.19 109 ILE A O 1
ATOM 917 N N . CYS A 1 110 ? -4.605 -7.021 8.401 1.00 62.66 110 CYS A N 1
ATOM 918 C CA . CYS A 1 110 ? -5.041 -8.408 8.413 1.00 62.66 110 CYS A CA 1
ATOM 919 C C . CYS A 1 110 ? -4.320 -9.152 7.298 1.00 62.66 110 CYS A C 1
ATOM 921 O O . CYS A 1 110 ? -4.651 -8.991 6.122 1.00 62.66 110 CYS A O 1
ATOM 923 N N . LEU A 1 111 ? -3.336 -9.965 7.657 1.00 62.81 111 LEU A N 1
ATOM 924 C CA . LEU A 1 111 ? -2.714 -10.875 6.715 1.00 62.81 111 LEU A CA 1
ATOM 925 C C . LEU A 1 111 ? -3.551 -12.159 6.589 1.00 62.81 111 LEU A C 1
ATOM 927 O O . LEU A 1 111 ? -4.061 -12.672 7.596 1.00 62.81 111 LEU A O 1
ATOM 931 N N . PRO A 1 112 ? -3.659 -12.728 5.374 1.00 56.31 112 PRO A N 1
ATOM 932 C CA . PRO A 1 112 ? -4.204 -14.066 5.175 1.00 56.31 112 PRO A CA 1
ATOM 933 C C . PRO A 1 112 ? -3.519 -15.065 6.101 1.00 56.31 112 PRO A C 1
ATOM 935 O O . PRO A 1 112 ? -2.294 -15.080 6.188 1.00 56.31 112 PRO A O 1
ATOM 938 N N . PHE A 1 113 ? -4.309 -15.897 6.785 1.00 65.44 113 PHE A N 1
ATOM 939 C CA . PHE A 1 113 ? -3.859 -16.983 7.675 1.00 65.44 113 PHE A CA 1
ATOM 940 C C . PHE A 1 113 ? -3.109 -16.562 8.955 1.00 65.44 113 PHE A C 1
ATOM 942 O O . PHE A 1 113 ? -3.172 -17.285 9.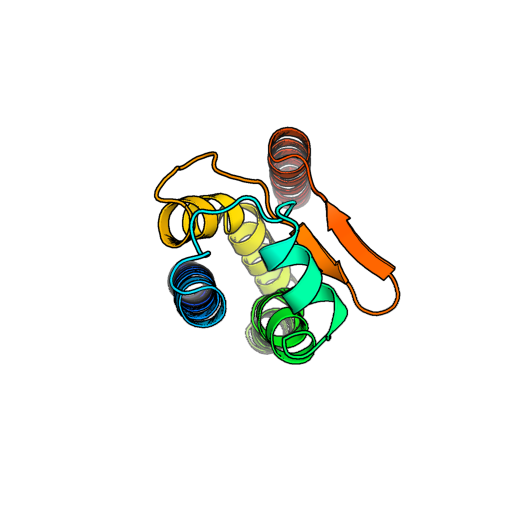943 1.00 65.44 113 PHE A O 1
ATOM 949 N N . ILE A 1 114 ? -2.461 -15.396 8.967 1.00 64.56 114 ILE A N 1
ATOM 950 C CA . ILE A 1 114 ? -1.661 -14.873 10.085 1.00 64.56 114 ILE A CA 1
ATOM 951 C C . ILE A 1 114 ? -2.515 -13.992 11.016 1.00 64.56 114 ILE A C 1
ATOM 953 O O . ILE A 1 114 ? -2.247 -13.908 12.212 1.00 64.56 114 ILE A O 1
ATOM 957 N N . GLY A 1 115 ? -3.585 -13.379 10.497 1.00 61.94 115 GLY A N 1
ATOM 958 C CA . GLY A 1 115 ? -4.437 -12.470 11.263 1.00 61.94 115 GLY A CA 1
ATOM 959 C C . GLY A 1 115 ? -3.879 -11.048 11.301 1.00 61.94 115 GLY A C 1
ATOM 960 O O . GLY A 1 115 ? -3.156 -10.632 10.398 1.00 61.94 115 GLY A O 1
ATOM 961 N N . TRP A 1 116 ? -4.263 -10.270 12.311 1.00 64.19 116 TRP A N 1
ATOM 962 C CA . TRP A 1 116 ? -3.881 -8.860 12.403 1.00 64.19 116 TRP A CA 1
ATOM 963 C C . TRP A 1 116 ? -2.441 -8.711 12.887 1.00 64.19 116 TRP A C 1
ATOM 965 O O . TRP A 1 116 ? -2.118 -9.062 14.018 1.00 64.19 116 TRP A O 1
ATOM 975 N N . VAL A 1 117 ? -1.585 -8.175 12.021 1.00 67.19 117 VAL A N 1
ATOM 976 C CA . VAL A 1 117 ? -0.193 -7.843 12.314 1.00 67.19 117 VAL A CA 1
ATOM 977 C C . VAL A 1 117 ? -0.072 -6.345 12.526 1.00 67.19 117 VAL A C 1
ATOM 979 O O . VAL A 1 117 ? -0.640 -5.538 11.789 1.00 67.19 117 VAL A O 1
ATOM 982 N N . HIS A 1 118 ? 0.677 -5.985 13.560 1.00 68.00 118 HIS A N 1
ATOM 983 C CA . HIS A 1 118 ? 0.898 -4.607 13.960 1.00 68.00 118 HIS A CA 1
ATOM 984 C C . HIS A 1 118 ? 2.268 -4.150 13.490 1.00 68.00 118 HIS A C 1
ATOM 986 O O . HIS A 1 118 ? 3.279 -4.786 13.799 1.00 68.00 118 HIS A O 1
ATOM 992 N N . PHE A 1 119 ? 2.308 -3.012 12.807 1.00 65.62 119 PHE A N 1
ATOM 993 C CA . PHE A 1 119 ? 3.558 -2.413 12.379 1.00 65.62 119 PHE A CA 1
ATOM 994 C C . PHE A 1 119 ? 3.774 -1.098 13.114 1.00 65.62 119 PHE A C 1
ATOM 996 O O . PHE A 1 119 ? 2.941 -0.195 13.090 1.00 65.62 119 PHE A O 1
ATOM 1003 N N . LYS A 1 120 ? 4.922 -0.972 13.789 1.00 66.12 120 LYS A N 1
ATOM 1004 C CA . LYS A 1 120 ? 5.354 0.336 14.282 1.00 66.12 120 LYS A CA 1
ATOM 1005 C C . LYS A 1 120 ? 5.737 1.189 13.064 1.00 66.12 120 LYS A C 1
ATOM 1007 O O . LYS A 1 120 ? 6.477 0.713 12.200 1.00 66.12 120 LYS A O 1
ATOM 1012 N N . LEU A 1 121 ? 5.266 2.440 12.995 1.00 64.00 121 LEU A N 1
ATOM 1013 C CA . LEU A 1 121 ? 5.530 3.312 11.838 1.00 64.00 121 LEU A CA 1
ATOM 1014 C C . LEU A 1 121 ? 7.023 3.496 11.594 1.00 64.00 121 LEU A C 1
ATOM 1016 O O . LEU A 1 121 ? 7.478 3.399 10.465 1.00 64.00 121 LEU A O 1
ATOM 1020 N N . LEU A 1 122 ? 7.784 3.729 12.665 1.00 66.31 122 LEU A N 1
ATOM 1021 C CA . LEU A 1 122 ? 9.202 4.046 12.559 1.00 66.31 122 LEU A CA 1
ATOM 1022 C C . LEU A 1 122 ? 9.997 2.898 11.895 1.00 66.31 122 LEU A C 1
ATOM 1024 O O . LEU A 1 122 ? 10.665 3.170 10.904 1.00 66.31 122 LEU A O 1
ATOM 1028 N N . PRO A 1 123 ? 9.874 1.619 12.316 1.00 67.19 123 PRO A N 1
ATOM 1029 C CA . PRO A 1 123 ? 10.426 0.492 11.562 1.00 67.19 123 PRO A CA 1
ATOM 1030 C C . PRO A 1 123 ? 9.948 0.396 10.111 1.00 67.19 123 PRO A C 1
ATOM 1032 O O . PRO A 1 123 ? 10.748 0.072 9.243 1.00 67.19 123 PRO A O 1
ATOM 1035 N N . THR A 1 124 ? 8.676 0.689 9.835 1.00 69.56 124 THR A N 1
ATOM 1036 C CA . THR A 1 124 ? 8.112 0.609 8.474 1.00 69.56 124 THR A CA 1
ATOM 1037 C C . THR A 1 124 ? 8.735 1.659 7.556 1.00 69.56 124 THR A C 1
ATOM 1039 O O . THR A 1 124 ? 9.206 1.323 6.470 1.00 69.56 124 THR A O 1
ATOM 1042 N N . ILE A 1 125 ? 8.837 2.903 8.032 1.00 69.25 125 ILE A N 1
ATOM 1043 C CA . ILE A 1 125 ? 9.531 3.999 7.346 1.00 69.25 125 ILE A CA 1
ATOM 1044 C C . ILE A 1 125 ? 11.009 3.644 7.150 1.00 69.25 125 ILE A C 1
ATOM 1046 O O . ILE A 1 125 ? 11.528 3.784 6.049 1.00 69.25 125 ILE A O 1
ATOM 1050 N N . ILE A 1 126 ? 11.691 3.135 8.184 1.00 73.81 126 ILE A N 1
ATOM 1051 C CA . ILE A 1 126 ? 13.109 2.749 8.093 1.00 73.81 126 ILE A CA 1
ATOM 1052 C C . ILE A 1 126 ? 13.315 1.655 7.038 1.00 73.81 126 ILE A C 1
ATOM 1054 O O . ILE A 1 126 ? 14.185 1.795 6.183 1.00 73.81 126 ILE A O 1
ATOM 1058 N N . ILE A 1 127 ? 12.512 0.587 7.054 1.00 74.00 127 ILE A N 1
ATOM 1059 C CA . ILE A 1 127 ? 12.609 -0.506 6.074 1.00 74.00 127 ILE A CA 1
ATOM 1060 C C . ILE A 1 127 ? 12.342 0.014 4.657 1.00 74.00 127 ILE A C 1
ATOM 1062 O O . ILE A 1 127 ? 13.050 -0.369 3.724 1.00 74.00 127 ILE A O 1
ATOM 1066 N N . ARG A 1 128 ? 11.374 0.920 4.480 1.00 70.88 128 ARG A N 1
ATOM 1067 C CA . ARG A 1 128 ? 11.102 1.562 3.186 1.00 70.88 128 ARG A CA 1
ATOM 1068 C C . ARG A 1 128 ? 12.275 2.411 2.709 1.00 70.88 128 ARG A C 1
ATOM 1070 O O . ARG A 1 128 ? 12.693 2.254 1.567 1.00 70.88 128 ARG A O 1
ATOM 1077 N N . LEU A 1 129 ? 12.864 3.229 3.582 1.00 73.06 129 LEU A N 1
ATOM 1078 C CA . LEU A 1 129 ? 14.060 4.014 3.264 1.00 73.06 129 LEU A CA 1
ATOM 1079 C C . LEU A 1 129 ? 15.232 3.112 2.860 1.00 73.06 129 LEU A C 1
ATOM 1081 O O . LEU A 1 129 ? 15.877 3.372 1.847 1.00 73.06 129 LEU A O 1
ATOM 1085 N N . LEU A 1 130 ? 15.468 2.015 3.586 1.00 76.69 130 LEU A N 1
ATOM 1086 C CA . LEU A 1 130 ? 16.493 1.026 3.233 1.00 76.69 130 LEU A CA 1
ATOM 1087 C C . LEU A 1 130 ? 16.210 0.360 1.882 1.00 76.69 130 LEU A C 1
ATOM 1089 O O . LEU A 1 130 ? 17.133 0.154 1.097 1.00 76.69 130 LEU A O 1
ATOM 1093 N N . THR A 1 131 ? 14.944 0.063 1.587 1.00 71.94 131 THR A N 1
ATOM 1094 C CA . THR A 1 131 ? 14.525 -0.523 0.306 1.00 71.94 131 THR A CA 1
ATOM 1095 C C . THR A 1 131 ? 14.769 0.449 -0.848 1.00 71.94 131 THR A C 1
ATOM 1097 O O . THR A 1 131 ? 15.321 0.053 -1.871 1.00 71.94 131 THR A O 1
ATOM 1100 N N . ILE A 1 132 ? 14.432 1.731 -0.673 1.00 71.88 132 ILE A N 1
ATOM 1101 C CA . ILE A 1 132 ? 14.706 2.784 -1.661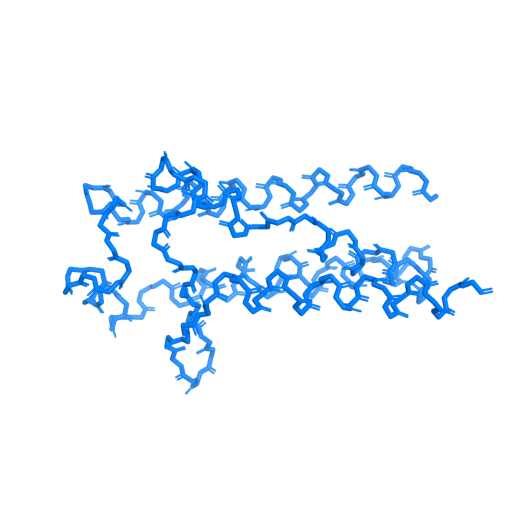 1.00 71.88 132 ILE A CA 1
ATOM 1102 C C . ILE A 1 132 ? 16.212 2.893 -1.910 1.00 71.88 132 ILE A C 1
ATOM 1104 O O . ILE A 1 132 ? 16.636 2.851 -3.061 1.00 71.88 132 ILE A O 1
ATOM 1108 N N . VAL A 1 133 ? 17.023 2.976 -0.849 1.00 74.56 133 VAL A N 1
ATOM 1109 C CA . VAL A 1 133 ? 18.488 3.055 -0.964 1.00 74.56 133 VAL A CA 1
ATOM 1110 C C . VAL A 1 133 ? 19.046 1.829 -1.685 1.00 74.56 133 VAL A C 1
ATOM 1112 O O . VAL A 1 133 ? 19.822 1.983 -2.623 1.00 74.56 133 VAL A O 1
ATOM 1115 N N . GLY A 1 134 ? 18.625 0.621 -1.302 1.00 75.31 134 GLY A N 1
ATOM 1116 C CA . GLY A 1 134 ? 19.078 -0.621 -1.927 1.00 75.31 134 GLY A CA 1
ATOM 1117 C C . GLY A 1 134 ? 18.740 -0.700 -3.417 1.00 75.31 134 GLY A C 1
ATOM 1118 O O . GLY A 1 134 ? 19.594 -1.073 -4.217 1.00 75.31 134 GLY A O 1
ATOM 1119 N N . ILE A 1 135 ? 17.527 -0.301 -3.810 1.00 67.25 135 ILE A N 1
ATOM 1120 C CA . ILE A 1 135 ? 17.127 -0.305 -5.222 1.00 67.25 135 ILE A CA 1
ATOM 1121 C C . ILE A 1 135 ? 17.876 0.779 -6.009 1.00 67.25 135 ILE A C 1
ATOM 1123 O O . ILE A 1 135 ? 18.331 0.509 -7.116 1.00 67.25 135 ILE A O 1
ATOM 1127 N N . VAL A 1 136 ? 18.038 1.987 -5.458 1.00 68.81 136 VAL A N 1
ATOM 1128 C CA . VAL A 1 136 ? 18.800 3.060 -6.121 1.00 68.81 136 VAL A CA 1
ATOM 1129 C C . VAL A 1 136 ? 20.254 2.638 -6.335 1.00 68.81 136 VAL A C 1
ATOM 1131 O O . VAL A 1 136 ? 20.757 2.793 -7.440 1.00 68.81 136 VAL A O 1
ATOM 1134 N N . LEU A 1 137 ? 20.903 2.047 -5.327 1.00 71.06 137 LEU A N 1
ATOM 1135 C CA . LEU A 1 137 ? 22.277 1.542 -5.439 1.00 71.06 137 LEU A CA 1
ATOM 1136 C C . LEU A 1 137 ? 22.422 0.385 -6.436 1.00 71.06 137 LEU A C 1
ATOM 1138 O O . LEU A 1 137 ? 23.498 0.204 -6.982 1.00 71.06 137 LEU A O 1
ATOM 1142 N N . TYR A 1 138 ? 21.372 -0.407 -6.661 1.00 68.94 138 TYR A N 1
ATOM 1143 C CA . TYR A 1 138 ? 21.381 -1.483 -7.657 1.00 68.94 138 TYR A CA 1
ATOM 1144 C C . TYR A 1 138 ? 21.204 -0.973 -9.098 1.00 68.94 138 TYR A C 1
ATOM 1146 O O . TYR A 1 138 ? 21.609 -1.642 -10.046 1.00 68.94 138 TYR A O 1
ATOM 1154 N N . LEU A 1 139 ? 20.556 0.182 -9.275 1.00 61.50 139 LEU A N 1
ATOM 1155 C CA . LEU A 1 139 ? 20.254 0.766 -10.586 1.00 61.50 139 LEU A CA 1
ATOM 1156 C C . LEU A 1 139 ? 21.327 1.747 -11.097 1.00 61.50 139 LEU A C 1
ATOM 1158 O O . LEU A 1 139 ? 21.259 2.126 -12.267 1.00 61.50 139 LEU A O 1
ATOM 1162 N N . VAL A 1 140 ? 22.260 2.173 -10.236 1.00 53.47 140 VAL A N 1
ATOM 1163 C CA . VAL A 1 140 ? 23.422 3.031 -10.552 1.00 53.47 140 VAL A CA 1
ATOM 1164 C C . VAL A 1 140 ? 24.655 2.166 -10.768 1.00 53.47 140 VAL A C 1
ATOM 1166 O O . VAL A 1 140 ? 25.371 2.430 -11.758 1.00 53.47 140 VAL A O 1
#

Radius of gyration: 15.95 Å; Cα contacts (8 Å, |Δi|>4): 142; chains: 1; bounding box: 42×30×42 Å